Protein AF-A0A151TYY7-F1 (afdb_monomer)

Structure (mmCIF, N/CA/C/O backbone):
data_AF-A0A151TYY7-F1
#
_entry.id   AF-A0A151TYY7-F1
#
loop_
_atom_site.group_PDB
_atom_site.id
_atom_site.type_symbol
_atom_site.label_atom_id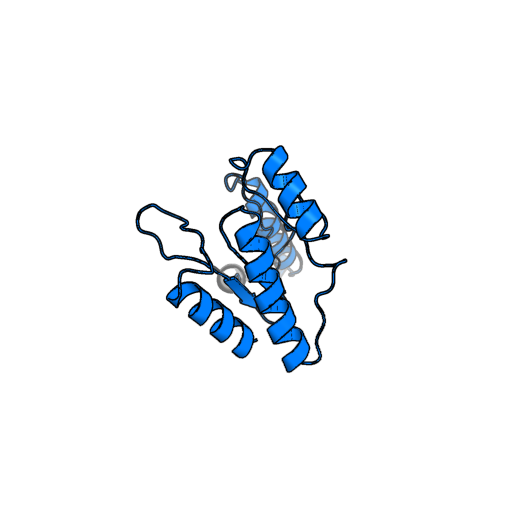
_atom_site.label_alt_id
_atom_site.label_comp_id
_atom_site.label_asym_id
_atom_site.label_entity_id
_atom_site.label_seq_id
_atom_site.pdbx_PDB_ins_code
_atom_site.Cartn_x
_atom_site.Cartn_y
_atom_site.Cartn_z
_atom_site.occupancy
_atom_site.B_iso_or_equiv
_atom_site.auth_seq_id
_atom_site.auth_comp_id
_atom_site.auth_asym_id
_atom_site.auth_atom_id
_atom_site.pdbx_PDB_model_num
ATOM 1 N N . MET A 1 1 ? -0.465 -14.306 3.053 1.00 79.00 1 MET A N 1
ATOM 2 C CA . MET A 1 1 ? 0.129 -12.968 3.254 1.00 79.00 1 MET A CA 1
ATOM 3 C C . MET A 1 1 ? 1.621 -13.038 3.539 1.00 79.00 1 MET A C 1
ATOM 5 O O . MET A 1 1 ? 2.362 -12.415 2.800 1.00 79.00 1 MET A O 1
ATOM 9 N N . GLU A 1 2 ? 2.096 -13.848 4.492 1.00 84.00 2 GLU A N 1
ATOM 10 C CA . GLU A 1 2 ? 3.543 -13.960 4.787 1.00 84.00 2 GLU A CA 1
ATOM 11 C C . GLU A 1 2 ? 4.411 -14.293 3.562 1.00 84.00 2 GLU A C 1
ATOM 13 O O . GLU A 1 2 ? 5.430 -13.648 3.339 1.00 84.00 2 GLU A O 1
ATOM 18 N N . ARG A 1 3 ? 3.965 -15.220 2.698 1.00 86.19 3 ARG A N 1
ATOM 19 C CA . ARG A 1 3 ? 4.644 -15.511 1.420 1.00 86.19 3 ARG A CA 1
ATOM 20 C C . ARG A 1 3 ? 4.791 -14.288 0.514 1.00 86.19 3 ARG A C 1
ATOM 22 O O . ARG A 1 3 ? 5.834 -14.126 -0.103 1.00 86.19 3 ARG A O 1
ATOM 29 N N . LEU A 1 4 ? 3.774 -13.428 0.444 1.00 87.94 4 LEU A N 1
ATOM 30 C CA . LEU A 1 4 ? 3.842 -12.200 -0.349 1.00 87.94 4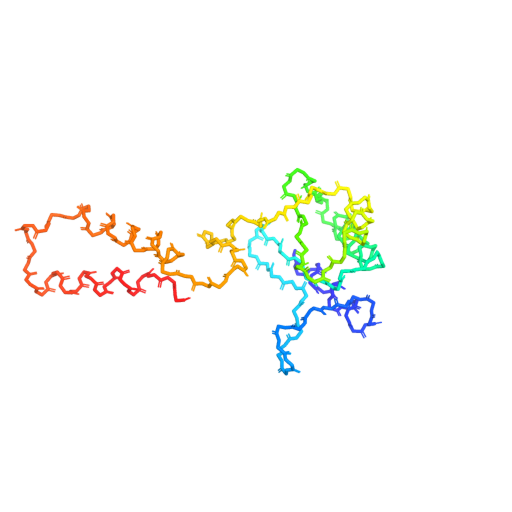 LEU A CA 1
ATOM 31 C C . LEU A 1 4 ? 4.887 -11.241 0.226 1.00 87.94 4 LEU A C 1
ATOM 33 O O . LEU A 1 4 ? 5.662 -10.667 -0.529 1.00 87.94 4 LEU A O 1
ATOM 37 N N . PHE A 1 5 ? 4.945 -11.096 1.552 1.00 90.38 5 PHE A N 1
ATOM 38 C CA . PHE A 1 5 ? 5.935 -10.228 2.198 1.00 90.38 5 PHE A CA 1
ATOM 39 C C . PHE A 1 5 ? 7.351 -10.754 1.994 1.00 90.38 5 PHE A C 1
ATOM 41 O O . PHE A 1 5 ? 8.259 -9.972 1.737 1.00 90.38 5 PHE A O 1
ATOM 48 N N . HIS A 1 6 ? 7.528 -12.075 2.033 1.00 90.31 6 HIS A N 1
ATOM 49 C CA . HIS A 1 6 ? 8.805 -12.697 1.714 1.00 90.31 6 HIS A CA 1
ATOM 50 C C . HIS A 1 6 ? 9.225 -12.427 0.263 1.00 90.31 6 HIS A C 1
ATOM 52 O O . HIS A 1 6 ? 10.345 -11.980 0.043 1.00 90.31 6 HIS A O 1
ATOM 58 N N . LEU A 1 7 ? 8.317 -12.593 -0.710 1.00 91.00 7 LEU A N 1
ATOM 59 C CA . LEU A 1 7 ? 8.584 -12.258 -2.116 1.00 91.00 7 LEU A CA 1
ATOM 60 C C . LEU A 1 7 ? 8.977 -10.785 -2.284 1.00 91.00 7 LEU A C 1
ATOM 62 O O . LEU A 1 7 ? 9.973 -10.487 -2.937 1.00 91.00 7 LEU A O 1
ATOM 66 N N . ILE A 1 8 ? 8.237 -9.867 -1.654 1.00 91.94 8 ILE A N 1
ATOM 67 C CA . ILE A 1 8 ? 8.549 -8.434 -1.692 1.00 91.94 8 ILE A CA 1
ATOM 68 C C . ILE A 1 8 ? 9.941 -8.181 -1.100 1.00 91.94 8 ILE A C 1
ATOM 70 O O . ILE A 1 8 ? 10.759 -7.529 -1.743 1.00 91.94 8 ILE A O 1
ATOM 74 N N . ASN A 1 9 ? 10.254 -8.736 0.072 1.00 91.00 9 ASN A N 1
ATOM 75 C CA . ASN A 1 9 ? 11.559 -8.551 0.707 1.00 91.00 9 ASN A CA 1
ATOM 76 C C . ASN A 1 9 ? 12.704 -9.095 -0.156 1.00 91.00 9 ASN A C 1
ATOM 78 O O . ASN A 1 9 ? 13.679 -8.379 -0.360 1.00 91.00 9 ASN A O 1
ATOM 82 N N . MET A 1 10 ? 12.552 -10.279 -0.758 1.00 91.50 10 MET A N 1
ATOM 83 C CA . MET A 1 10 ? 13.537 -10.810 -1.708 1.00 91.50 10 MET A CA 1
ATOM 84 C C . MET A 1 10 ? 13.742 -9.861 -2.895 1.00 91.50 10 MET A C 1
ATOM 86 O O . MET A 1 10 ? 14.871 -9.559 -3.271 1.00 91.50 10 MET A O 1
ATOM 90 N N . THR A 1 11 ? 12.663 -9.328 -3.481 1.00 91.19 11 THR A N 1
ATOM 91 C CA . THR A 1 11 ? 12.797 -8.373 -4.595 1.00 91.19 11 THR A CA 1
ATOM 92 C C . THR A 1 11 ? 13.453 -7.055 -4.187 1.00 91.19 11 THR A C 1
ATOM 94 O O . THR A 1 11 ? 14.109 -6.431 -5.020 1.00 91.19 11 THR A O 1
ATOM 97 N N . ILE A 1 12 ? 13.320 -6.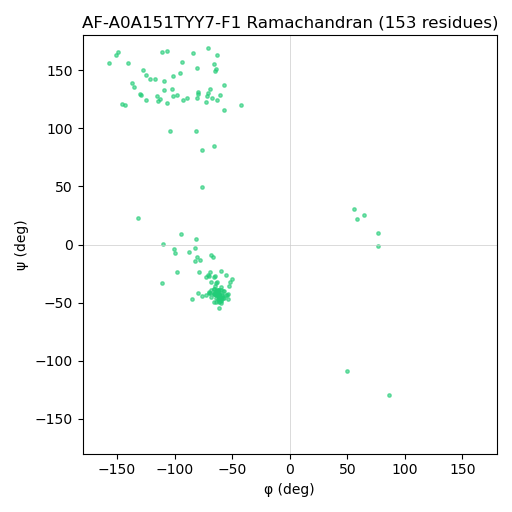634 -2.927 1.00 91.25 12 ILE A N 1
ATOM 98 C CA . ILE A 1 12 ? 14.008 -5.455 -2.385 1.00 91.25 12 ILE A CA 1
ATOM 99 C C . ILE A 1 12 ? 15.499 -5.749 -2.181 1.00 91.25 12 ILE A C 1
ATOM 101 O O . ILE A 1 12 ? 16.330 -4.927 -2.562 1.00 91.25 12 ILE A O 1
ATOM 105 N N . GLU A 1 13 ? 15.844 -6.918 -1.631 1.00 90.75 13 GLU A N 1
ATOM 106 C CA . GLU A 1 13 ? 17.233 -7.371 -1.453 1.00 90.75 13 GLU A CA 1
ATOM 107 C C . GLU A 1 13 ? 17.976 -7.471 -2.791 1.00 90.75 13 GLU A C 1
ATOM 109 O O . GLU A 1 13 ? 19.140 -7.093 -2.888 1.00 90.75 13 GLU A O 1
ATOM 114 N N . HIS A 1 14 ? 17.283 -7.895 -3.849 1.00 91.38 14 HIS A N 1
ATOM 115 C CA . HIS A 1 14 ? 17.818 -7.923 -5.211 1.00 91.38 14 HIS A CA 1
ATOM 116 C C . HIS A 1 14 ? 17.769 -6.566 -5.938 1.00 91.38 14 HIS A C 1
ATOM 118 O O . HIS A 1 14 ? 18.101 -6.500 -7.120 1.00 91.38 14 HIS A O 1
ATOM 124 N N . HIS A 1 15 ? 17.354 -5.485 -5.267 1.00 88.06 15 HIS A N 1
ATOM 125 C CA . HIS A 1 15 ? 17.202 -4.136 -5.835 1.00 88.06 15 HIS A CA 1
ATOM 126 C C . HIS A 1 15 ? 16.239 -4.035 -7.032 1.00 88.06 15 HIS A C 1
ATOM 128 O O . HIS A 1 15 ? 16.299 -3.085 -7.814 1.00 88.06 15 HIS A O 1
ATOM 134 N N . ILE A 1 16 ? 15.322 -4.994 -7.158 1.00 92.19 16 ILE A N 1
ATOM 135 C CA . ILE A 1 16 ? 14.303 -5.044 -8.211 1.00 92.19 16 ILE A CA 1
ATOM 136 C C . ILE A 1 16 ? 13.097 -4.195 -7.799 1.00 92.19 16 ILE A C 1
ATOM 138 O O . ILE A 1 16 ? 12.611 -3.376 -8.578 1.00 92.19 16 ILE A O 1
ATOM 142 N N . TRP A 1 17 ? 12.631 -4.353 -6.557 1.00 93.75 17 TRP A N 1
ATOM 143 C CA . TRP A 1 17 ? 11.587 -3.509 -5.979 1.00 93.75 17 TRP A CA 1
ATOM 144 C C . TRP A 1 17 ? 12.216 -2.303 -5.290 1.00 93.75 17 TRP A C 1
ATOM 146 O O . TRP A 1 17 ? 13.049 -2.447 -4.395 1.00 93.75 17 TRP A O 1
ATOM 156 N N . LYS A 1 18 ? 11.770 -1.106 -5.661 1.00 92.88 18 LYS A N 1
ATOM 157 C CA . LYS A 1 18 ? 12.242 0.169 -5.124 1.00 92.88 18 LYS A CA 1
ATOM 158 C C . LYS A 1 18 ? 11.211 0.751 -4.151 1.00 92.88 18 LYS A C 1
ATOM 160 O O . LYS A 1 18 ? 10.228 1.347 -4.598 1.00 92.88 18 LYS A O 1
ATOM 165 N N . PRO A 1 19 ? 11.393 0.563 -2.831 1.00 91.12 19 PRO A N 1
ATOM 166 C CA . PRO A 1 19 ? 10.483 1.094 -1.819 1.00 91.12 19 PRO A CA 1
ATOM 167 C C . PRO A 1 19 ? 10.593 2.620 -1.694 1.00 91.12 19 PRO A C 1
ATOM 169 O O . PRO A 1 19 ? 11.520 3.240 -2.215 1.00 91.12 19 PRO A O 1
ATOM 172 N N . ILE A 1 20 ? 9.655 3.233 -0.969 1.00 89.38 20 ILE A N 1
ATOM 173 C CA . ILE A 1 20 ? 9.662 4.682 -0.728 1.00 89.38 20 ILE A CA 1
ATOM 174 C C . ILE A 1 20 ? 10.337 5.024 0.605 1.00 89.38 20 ILE A C 1
ATOM 176 O O . ILE A 1 20 ? 10.198 4.295 1.586 1.00 89.38 20 ILE A O 1
ATOM 180 N N . CYS A 1 21 ? 11.002 6.179 0.669 1.00 84.06 21 CYS A N 1
ATOM 181 C CA . CYS A 1 21 ? 11.460 6.786 1.923 1.00 84.06 21 CYS A CA 1
ATOM 182 C C . CYS A 1 21 ? 10.513 7.911 2.340 1.00 84.06 21 CYS A C 1
ATOM 184 O O . CYS A 1 21 ? 10.280 8.841 1.567 1.00 84.06 21 CYS A O 1
ATOM 186 N N . LEU A 1 22 ? 10.020 7.880 3.580 1.00 78.00 22 LEU A N 1
ATOM 187 C CA . LEU A 1 22 ? 9.190 8.970 4.114 1.00 78.00 22 LEU A CA 1
ATOM 188 C C . LEU A 1 22 ? 10.004 10.195 4.561 1.00 78.00 22 LEU A C 1
ATOM 190 O O . LEU A 1 22 ? 9.473 11.301 4.630 1.00 78.00 22 LEU A O 1
ATOM 194 N N . SER A 1 23 ? 11.287 10.019 4.879 1.00 79.50 23 SER A N 1
ATOM 195 C CA . SER A 1 23 ? 12.193 11.103 5.272 1.00 79.50 23 SER A CA 1
ATOM 196 C C . SER A 1 23 ? 13.631 10.789 4.849 1.00 79.50 23 SER A C 1
ATOM 198 O O . SER A 1 23 ? 13.943 9.650 4.503 1.00 79.50 23 SER A O 1
ATOM 200 N N . ARG A 1 24 ? 14.519 11.797 4.862 1.00 77.50 24 ARG A N 1
ATOM 201 C CA . ARG A 1 24 ? 15.920 11.675 4.390 1.00 77.50 24 ARG A CA 1
ATOM 202 C C . ARG A 1 24 ? 16.718 10.560 5.079 1.00 77.50 24 ARG A C 1
ATOM 204 O O . ARG A 1 24 ? 17.664 10.051 4.496 1.00 77.50 24 ARG A O 1
ATOM 211 N N . SER A 1 25 ? 16.337 10.206 6.298 1.00 82.69 25 SER A N 1
ATOM 212 C CA . SER A 1 25 ? 16.946 9.159 7.125 1.00 82.69 25 SER A CA 1
ATOM 213 C C . SER A 1 25 ? 15.884 8.219 7.712 1.00 82.69 25 SER A C 1
ATOM 215 O O . SER A 1 25 ? 16.088 7.598 8.752 1.00 82.69 25 SER A O 1
ATOM 217 N N . GLY A 1 26 ? 14.716 8.157 7.068 1.00 78.69 26 GLY A N 1
ATOM 218 C CA . GLY A 1 26 ? 13.602 7.313 7.481 1.00 78.69 26 GLY A CA 1
ATOM 219 C C . GLY A 1 26 ? 13.729 5.883 6.959 1.00 78.69 26 GLY A C 1
ATOM 220 O O . GLY A 1 26 ? 14.507 5.627 6.038 1.00 78.69 26 GLY A O 1
ATOM 221 N N . PRO A 1 27 ? 12.947 4.948 7.518 1.00 85.44 27 PRO A N 1
ATOM 222 C CA . PRO A 1 27 ? 12.911 3.583 7.021 1.00 85.44 27 PRO A CA 1
ATOM 223 C C . PRO A 1 27 ? 12.341 3.531 5.599 1.00 85.44 27 PRO A C 1
ATOM 225 O O . PRO A 1 27 ? 11.468 4.323 5.226 1.00 85.44 27 PRO A O 1
ATOM 228 N N . LEU A 1 28 ? 12.820 2.555 4.831 1.00 86.12 28 LEU A N 1
ATOM 229 C CA . LEU A 1 28 ? 12.241 2.181 3.547 1.00 86.12 28 LEU A CA 1
ATOM 230 C C . LEU A 1 28 ? 10.910 1.470 3.799 1.00 86.12 28 LEU A C 1
ATOM 232 O O . LEU A 1 28 ? 10.848 0.510 4.565 1.00 86.12 28 LEU A O 1
ATOM 236 N N . ILE A 1 29 ? 9.851 1.931 3.143 1.00 89.50 29 ILE A N 1
ATOM 237 C CA . ILE A 1 29 ? 8.516 1.348 3.255 1.00 89.50 29 ILE A CA 1
ATOM 238 C C . ILE A 1 29 ? 8.126 0.760 1.905 1.00 89.50 29 ILE A C 1
ATOM 240 O O . ILE A 1 29 ? 8.113 1.458 0.891 1.00 89.50 29 ILE A O 1
ATOM 244 N N . SER A 1 30 ? 7.796 -0.530 1.904 1.00 90.38 30 SER A N 1
ATOM 245 C CA . SER A 1 30 ? 7.349 -1.266 0.717 1.00 90.38 30 SER A CA 1
ATOM 246 C C . SER A 1 30 ? 5.884 -1.674 0.783 1.00 90.38 30 SER A C 1
ATOM 248 O O . SER A 1 30 ? 5.213 -1.719 -0.244 1.00 90.38 30 SER A O 1
ATOM 250 N N . HIS A 1 31 ? 5.360 -1.965 1.973 1.00 90.06 31 HIS A N 1
ATOM 251 C CA . HIS A 1 31 ? 3.973 -2.377 2.140 1.00 90.06 31 HIS A CA 1
ATOM 252 C C . HIS A 1 31 ? 3.454 -2.119 3.557 1.00 90.06 31 HIS A C 1
ATOM 254 O O . HIS A 1 31 ? 4.214 -2.055 4.520 1.00 90.06 31 HIS A O 1
ATOM 260 N N . LEU A 1 32 ? 2.134 -2.000 3.667 1.00 88.00 32 LEU A N 1
ATOM 261 C CA . LEU A 1 32 ? 1.370 -2.020 4.907 1.00 88.00 32 LEU A CA 1
ATOM 262 C C . LEU A 1 32 ? 0.235 -3.021 4.719 1.00 88.00 32 LEU A C 1
ATOM 264 O O . LEU A 1 32 ? -0.489 -2.949 3.729 1.00 88.00 32 LEU A O 1
ATOM 268 N N . ALA A 1 33 ? 0.078 -3.950 5.652 1.00 85.81 33 ALA A N 1
ATOM 269 C CA . ALA A 1 33 ? -0.942 -4.981 5.552 1.00 85.81 33 ALA A CA 1
ATOM 270 C C . ALA A 1 33 ? -1.668 -5.155 6.879 1.00 85.81 33 ALA A C 1
ATOM 272 O O . ALA A 1 33 ? -1.040 -5.219 7.936 1.00 85.81 33 ALA A O 1
ATOM 273 N N . PHE A 1 34 ? -2.989 -5.257 6.816 1.00 80.19 34 PHE A N 1
ATOM 274 C CA . PHE A 1 34 ? -3.819 -5.574 7.964 1.00 80.19 34 PHE A CA 1
ATOM 275 C C . PHE A 1 34 ? -5.015 -6.411 7.524 1.00 80.19 34 PHE A C 1
ATOM 277 O O . PHE A 1 34 ? -5.828 -5.974 6.711 1.00 80.19 34 PHE A O 1
ATOM 284 N N . ALA A 1 35 ? -5.135 -7.615 8.087 1.00 79.44 35 ALA A N 1
ATOM 285 C CA . ALA A 1 35 ? -6.133 -8.601 7.684 1.00 79.44 35 ALA A CA 1
ATOM 286 C C . ALA A 1 35 ? -6.147 -8.807 6.153 1.00 79.44 35 ALA A C 1
ATOM 288 O O . ALA A 1 35 ? -5.203 -9.376 5.605 1.00 79.44 35 ALA A O 1
ATOM 289 N N . ASN A 1 36 ? -7.199 -8.332 5.482 1.00 73.75 36 ASN A N 1
ATOM 290 C CA . ASN A 1 36 ? -7.402 -8.474 4.040 1.00 73.75 36 ASN A CA 1
ATOM 291 C C . ASN A 1 36 ? -7.031 -7.215 3.241 1.00 73.75 36 ASN A C 1
ATOM 293 O O . ASN A 1 36 ? -7.093 -7.245 2.013 1.00 73.75 36 ASN A O 1
ATOM 297 N N . ASP A 1 37 ? -6.658 -6.127 3.915 1.00 80.81 37 ASP A N 1
ATOM 298 C CA . ASP A 1 37 ? -6.302 -4.871 3.270 1.00 80.81 37 ASP A CA 1
ATOM 299 C C . ASP A 1 37 ? -4.778 -4.770 3.141 1.00 80.81 37 ASP A C 1
ATOM 301 O O . ASP A 1 37 ? -4.031 -4.955 4.106 1.00 80.81 37 ASP A O 1
ATOM 305 N N . LEU A 1 38 ? -4.318 -4.478 1.925 1.00 86.19 38 LEU A N 1
ATOM 306 C CA . LEU A 1 38 ? -2.909 -4.342 1.576 1.00 86.19 38 LEU A CA 1
ATOM 307 C C . LEU A 1 38 ? -2.696 -3.020 0.843 1.00 86.19 38 LEU A C 1
ATOM 309 O O . LEU A 1 38 ? -3.360 -2.735 -0.153 1.00 86.19 38 LEU A O 1
ATOM 313 N N . VAL A 1 39 ? -1.724 -2.247 1.310 1.00 88.56 39 VAL A N 1
ATOM 314 C CA . VAL A 1 39 ? -1.218 -1.050 0.643 1.00 88.56 39 VAL A CA 1
ATOM 315 C C . VAL A 1 39 ? 0.226 -1.314 0.253 1.00 88.56 39 VAL A C 1
ATOM 317 O O . VAL A 1 39 ? 1.033 -1.720 1.085 1.00 88.56 39 VAL A O 1
ATOM 320 N N . LEU A 1 40 ? 0.545 -1.096 -1.018 1.00 90.75 40 LEU A N 1
ATOM 321 C CA . LEU A 1 40 ? 1.883 -1.280 -1.571 1.00 90.75 40 LEU A CA 1
ATOM 322 C C . LEU A 1 40 ? 2.489 0.080 -1.900 1.00 90.75 40 LEU A C 1
ATOM 324 O O . LEU A 1 40 ? 1.805 0.968 -2.410 1.00 90.75 40 LEU A O 1
ATOM 328 N N . PHE A 1 41 ? 3.778 0.220 -1.623 1.00 91.25 41 PHE A N 1
ATOM 329 C CA . PHE A 1 41 ? 4.550 1.429 -1.844 1.00 91.25 41 PHE A CA 1
ATOM 330 C C . PHE A 1 41 ? 5.763 1.115 -2.720 1.00 91.25 41 PHE A C 1
ATOM 332 O O . PHE A 1 41 ? 6.584 0.253 -2.396 1.00 91.25 41 PHE A O 1
ATOM 339 N N . ALA A 1 42 ? 5.878 1.838 -3.828 1.00 92.12 42 ALA A N 1
ATOM 340 C CA . ALA A 1 42 ? 7.004 1.738 -4.741 1.00 92.12 42 ALA A CA 1
ATOM 341 C C . ALA A 1 42 ? 7.244 3.073 -5.453 1.00 92.12 42 ALA A C 1
ATOM 343 O O . ALA A 1 42 ? 6.369 3.946 -5.480 1.00 92.12 42 ALA A O 1
ATOM 344 N N . GLU A 1 43 ? 8.426 3.223 -6.045 1.00 90.75 43 GLU A N 1
ATOM 345 C CA . GLU A 1 43 ? 8.724 4.322 -6.962 1.00 90.75 43 GLU A CA 1
ATOM 346 C C . GLU A 1 43 ? 7.735 4.339 -8.143 1.00 90.75 43 GLU A C 1
ATOM 348 O O . GLU A 1 43 ? 7.409 3.304 -8.726 1.00 90.75 43 GLU A O 1
ATOM 353 N N . ALA A 1 44 ? 7.266 5.531 -8.523 1.00 89.25 44 ALA A N 1
ATOM 354 C CA . ALA A 1 44 ? 6.337 5.706 -9.635 1.00 89.25 44 ALA A CA 1
ATOM 355 C C . ALA A 1 44 ? 7.056 5.573 -10.989 1.00 89.25 44 ALA A C 1
ATOM 357 O O . ALA A 1 44 ? 7.384 6.571 -11.626 1.00 89.25 44 ALA A O 1
ATOM 358 N N . SER A 1 45 ? 7.269 4.334 -11.426 1.00 89.25 45 SER A N 1
ATOM 359 C CA . SER A 1 45 ? 7.822 3.988 -12.741 1.00 89.25 45 SER A CA 1
ATOM 360 C C . SER A 1 45 ? 7.110 2.770 -13.326 1.00 89.25 45 SER A C 1
ATOM 362 O O . SER A 1 45 ? 6.545 1.965 -12.585 1.00 89.25 45 SER A O 1
ATOM 364 N N . THR A 1 46 ? 7.138 2.632 -14.650 1.00 87.62 46 THR A N 1
ATOM 365 C CA . THR A 1 46 ? 6.568 1.484 -15.372 1.00 87.62 46 THR A CA 1
ATOM 366 C C . THR A 1 46 ? 7.235 0.169 -14.980 1.00 87.62 46 THR A C 1
ATOM 368 O O . THR A 1 46 ? 6.536 -0.812 -14.758 1.00 87.62 46 THR A O 1
ATOM 371 N N . ASP A 1 47 ? 8.552 0.165 -14.775 1.00 90.69 47 ASP A N 1
ATOM 372 C CA . ASP A 1 47 ? 9.291 -1.037 -14.372 1.00 90.69 47 ASP A CA 1
ATOM 373 C C . ASP A 1 47 ? 8.792 -1.558 -13.022 1.00 90.69 47 ASP A C 1
ATOM 375 O O . ASP A 1 47 ? 8.548 -2.750 -12.845 1.00 90.69 47 ASP A O 1
ATOM 379 N N . GLN A 1 48 ? 8.558 -0.651 -12.064 1.00 92.56 48 GLN A N 1
ATOM 380 C CA . GLN A 1 48 ? 8.012 -1.042 -10.768 1.00 92.56 48 GLN A CA 1
ATOM 381 C C . GLN A 1 48 ? 6.618 -1.651 -10.912 1.00 92.56 48 GLN A C 1
ATOM 383 O O . GLN A 1 48 ? 6.345 -2.649 -10.260 1.00 92.56 48 GLN A O 1
ATOM 388 N N . VAL A 1 49 ? 5.755 -1.138 -11.797 1.00 90.38 49 VAL A N 1
ATOM 389 C CA . VAL A 1 49 ? 4.429 -1.737 -12.057 1.00 90.38 49 VAL A CA 1
ATOM 390 C C . VAL A 1 49 ? 4.538 -3.215 -12.410 1.00 90.38 49 VAL A C 1
ATOM 392 O O . VAL A 1 49 ? 3.790 -4.035 -11.873 1.00 90.38 49 VAL A O 1
ATOM 395 N N . GLU A 1 50 ? 5.459 -3.554 -13.307 1.00 90.50 50 GLU A N 1
ATOM 396 C CA . GLU A 1 50 ? 5.667 -4.928 -13.758 1.00 90.50 50 GLU A CA 1
ATOM 397 C C . GLU A 1 50 ? 6.155 -5.821 -12.620 1.00 90.50 50 GLU A C 1
ATOM 399 O O . GLU A 1 50 ? 5.617 -6.912 -12.425 1.00 90.50 50 GLU A O 1
ATOM 404 N N . VAL A 1 51 ? 7.084 -5.323 -11.802 1.00 92.44 51 VAL A N 1
ATOM 405 C CA . VAL A 1 51 ? 7.570 -6.020 -10.604 1.00 92.44 51 VAL A CA 1
ATOM 406 C C . VAL A 1 51 ? 6.427 -6.282 -9.621 1.00 92.44 51 VAL A C 1
ATOM 408 O O . VAL A 1 51 ? 6.250 -7.414 -9.166 1.00 92.44 51 VAL A O 1
ATOM 411 N N . ILE A 1 52 ? 5.596 -5.272 -9.330 1.00 92.19 52 ILE A N 1
ATOM 412 C CA . ILE A 1 52 ? 4.440 -5.433 -8.438 1.00 92.19 52 ILE A CA 1
ATOM 413 C C . ILE A 1 52 ? 3.486 -6.497 -8.986 1.00 92.19 52 ILE A C 1
ATOM 415 O O . ILE A 1 52 ? 3.041 -7.373 -8.241 1.00 92.19 52 ILE A O 1
ATOM 419 N N . LYS A 1 53 ? 3.171 -6.443 -10.284 1.00 90.19 53 LYS A N 1
ATOM 420 C CA . LYS A 1 53 ? 2.303 -7.433 -10.928 1.00 90.19 53 LYS A CA 1
ATOM 421 C C . LYS A 1 53 ? 2.880 -8.836 -10.857 1.00 90.19 53 LYS A C 1
ATOM 423 O O . LYS A 1 53 ? 2.142 -9.757 -10.527 1.00 90.19 53 LYS A O 1
ATOM 428 N N . ALA A 1 54 ? 4.168 -9.004 -11.141 1.00 91.38 54 ALA A N 1
ATOM 429 C CA . ALA A 1 54 ? 4.832 -10.299 -11.084 1.00 91.38 54 ALA A CA 1
ATOM 430 C C . ALA A 1 54 ? 4.767 -10.893 -9.668 1.00 91.38 54 ALA A C 1
ATOM 432 O O . ALA A 1 54 ? 4.371 -12.050 -9.506 1.00 91.38 54 ALA A O 1
ATOM 433 N N . CYS A 1 55 ? 5.053 -10.092 -8.637 1.00 91.19 55 CYS A N 1
ATOM 434 C CA . CYS A 1 55 ? 4.939 -10.509 -7.237 1.00 91.19 55 CYS A CA 1
ATOM 435 C C . CYS A 1 55 ? 3.504 -10.897 -6.858 1.00 91.19 55 CYS A C 1
ATOM 437 O O . CYS A 1 55 ? 3.285 -11.946 -6.248 1.00 91.19 55 CYS A O 1
ATOM 439 N N . LEU A 1 56 ? 2.519 -10.073 -7.231 1.00 89.81 56 LEU A N 1
ATOM 440 C CA . LEU A 1 56 ? 1.112 -10.342 -6.939 1.00 89.81 56 LEU A CA 1
ATOM 441 C C . LEU A 1 56 ? 0.600 -11.582 -7.668 1.00 89.81 56 LEU A C 1
ATOM 443 O O . LEU A 1 56 ? -0.090 -12.380 -7.042 1.00 89.81 56 LEU A O 1
ATOM 447 N N . ASN A 1 57 ? 0.949 -11.766 -8.942 1.00 90.06 57 ASN A N 1
ATOM 448 C CA . ASN A 1 57 ? 0.555 -12.937 -9.725 1.00 90.06 57 ASN A CA 1
ATOM 449 C C . ASN A 1 57 ? 1.170 -14.210 -9.143 1.00 90.06 57 ASN A C 1
ATOM 451 O O . ASN A 1 57 ? 0.435 -15.132 -8.819 1.00 90.06 57 ASN A O 1
ATOM 455 N N . THR A 1 58 ? 2.479 -14.212 -8.871 1.00 90.12 58 THR A N 1
ATOM 456 C CA . THR A 1 58 ? 3.173 -15.354 -8.247 1.00 90.12 58 THR A CA 1
ATOM 457 C C . THR A 1 58 ? 2.518 -15.746 -6.922 1.00 90.12 58 THR A C 1
ATOM 459 O O . THR A 1 58 ? 2.282 -16.923 -6.644 1.00 90.12 58 THR A O 1
ATOM 462 N N . PHE A 1 59 ? 2.172 -14.754 -6.096 1.00 89.38 59 PHE A N 1
ATOM 463 C CA . PHE A 1 59 ? 1.456 -15.004 -4.853 1.00 89.38 59 PHE A CA 1
ATOM 464 C C . PHE A 1 59 ? 0.043 -15.548 -5.100 1.00 89.38 59 PHE A C 1
ATOM 466 O O . PHE A 1 59 ? -0.319 -16.559 -4.501 1.00 89.38 59 PHE A O 1
ATOM 473 N N . CYS A 1 60 ? -0.734 -14.909 -5.976 1.00 88.69 60 CYS A N 1
ATOM 474 C CA . CYS A 1 60 ? -2.104 -15.293 -6.321 1.00 88.69 60 CYS A CA 1
ATOM 475 C C . CYS A 1 60 ? -2.181 -16.727 -6.850 1.00 88.69 60 CYS A C 1
ATOM 477 O O . CYS A 1 60 ? -2.995 -17.505 -6.354 1.00 88.69 60 CYS A O 1
ATOM 479 N N . ASP A 1 61 ? -1.280 -17.093 -7.760 1.00 88.88 61 ASP A N 1
ATOM 480 C CA . ASP A 1 61 ? -1.184 -18.430 -8.344 1.00 88.88 61 ASP A CA 1
ATOM 481 C C . ASP A 1 61 ? -0.856 -19.476 -7.271 1.00 88.88 61 ASP A C 1
ATOM 483 O O . ASP A 1 61 ? -1.468 -20.542 -7.222 1.00 88.88 61 ASP A O 1
ATOM 487 N N . SER A 1 62 ? 0.049 -19.149 -6.341 1.00 87.62 62 SER A N 1
ATOM 488 C CA . SER A 1 62 ? 0.407 -20.044 -5.231 1.00 87.62 62 SER A CA 1
ATOM 489 C C . SER A 1 62 ? -0.674 -20.162 -4.147 1.00 87.62 62 SER A C 1
ATOM 491 O O . SER A 1 62 ? 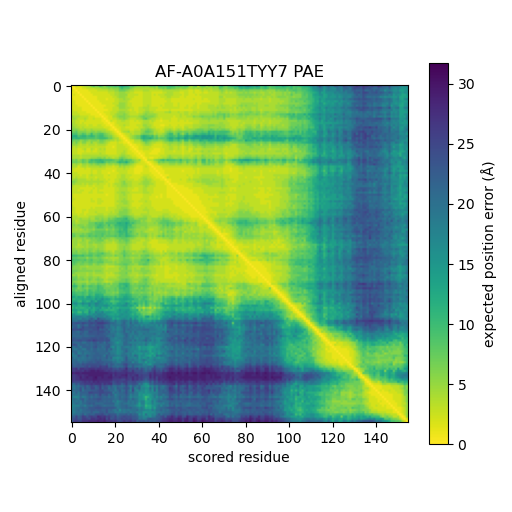-0.739 -21.172 -3.446 1.00 87.62 62 SER A O 1
ATOM 493 N N . ALA A 1 63 ? -1.496 -19.123 -3.967 1.00 84.81 63 ALA A N 1
ATOM 494 C CA . ALA A 1 63 ? -2.505 -19.034 -2.913 1.00 84.81 63 ALA A CA 1
ATOM 495 C C . ALA A 1 63 ? -3.924 -19.370 -3.402 1.00 84.81 63 ALA A C 1
ATOM 497 O O . ALA A 1 63 ? -4.841 -19.431 -2.582 1.00 84.81 63 ALA A O 1
ATOM 498 N N . GLY A 1 64 ? -4.123 -19.547 -4.713 1.00 84.06 64 GLY A N 1
ATOM 499 C CA . GLY A 1 64 ? -5.447 -19.697 -5.325 1.00 84.06 64 GLY A CA 1
ATOM 500 C C . GLY A 1 64 ? -6.327 -18.449 -5.183 1.00 84.06 64 GLY A C 1
ATOM 501 O O . GLY A 1 64 ? -7.552 -18.553 -5.153 1.00 84.06 64 GLY A O 1
ATOM 502 N N . GLN A 1 65 ? -5.717 -17.272 -5.031 1.00 82.38 65 GLN A N 1
ATOM 503 C CA . GLN A 1 65 ? -6.411 -15.993 -4.848 1.00 82.38 65 GLN A CA 1
ATOM 504 C C . GLN A 1 65 ? -6.319 -15.138 -6.112 1.00 82.38 65 GLN A C 1
ATOM 506 O O . GLN A 1 65 ? -5.529 -15.418 -7.005 1.00 82.38 65 GLN A O 1
ATOM 511 N N . LYS A 1 66 ? -7.126 -14.076 -6.202 1.00 83.94 66 LYS A N 1
ATOM 512 C CA . LYS A 1 66 ? -7.063 -13.117 -7.311 1.00 83.94 66 LYS A CA 1
ATOM 513 C C . LYS A 1 66 ? -7.177 -11.690 -6.797 1.00 83.94 66 LYS A C 1
ATOM 515 O O . LYS A 1 66 ? -8.002 -11.396 -5.932 1.00 83.94 66 LYS A O 1
ATOM 520 N N . VAL A 1 67 ? -6.378 -10.794 -7.369 1.00 83.69 67 VAL A N 1
ATOM 521 C CA . VAL A 1 67 ? -6.481 -9.358 -7.095 1.00 83.69 67 VAL A CA 1
ATOM 522 C C . VAL A 1 67 ? -7.799 -8.823 -7.658 1.00 83.69 67 VAL A C 1
ATOM 524 O O . VAL A 1 67 ? -8.110 -8.991 -8.839 1.00 83.69 67 VAL A O 1
ATOM 527 N N . SER A 1 68 ? -8.579 -8.160 -6.808 1.00 82.88 68 SER A N 1
ATOM 528 C CA . SER A 1 68 ? -9.861 -7.562 -7.178 1.00 82.88 68 SER A CA 1
ATOM 529 C C . SER A 1 68 ? -9.653 -6.206 -7.851 1.00 82.88 68 SER A C 1
ATOM 531 O O . SER A 1 68 ? -9.568 -5.190 -7.165 1.00 82.88 68 SER A O 1
ATOM 533 N N . GLN A 1 69 ? -9.661 -6.170 -9.185 1.00 79.69 69 GLN A N 1
ATOM 534 C CA . GLN A 1 69 ? -9.484 -4.938 -9.974 1.00 79.69 69 GLN A CA 1
ATOM 535 C C . GLN A 1 69 ? -10.441 -3.804 -9.571 1.00 79.69 69 GLN A C 1
ATOM 537 O O . GLN A 1 69 ? -10.037 -2.648 -9.546 1.00 79.69 69 GLN A O 1
ATOM 542 N N . GLU A 1 70 ? -11.682 -4.129 -9.198 1.00 77.12 70 GLU A N 1
ATOM 543 C CA . GLU A 1 70 ? -12.692 -3.142 -8.782 1.00 77.12 70 GLU A CA 1
ATOM 544 C C . GLU A 1 70 ? -12.390 -2.485 -7.425 1.00 77.12 70 GLU A C 1
ATOM 546 O O . GLU A 1 70 ? -12.814 -1.362 -7.156 1.00 77.12 70 GLU A O 1
ATOM 551 N N . LYS A 1 71 ? -11.670 -3.193 -6.548 1.00 79.31 71 LYS A N 1
ATOM 552 C CA . LYS A 1 71 ? -11.344 -2.726 -5.191 1.00 79.31 71 LYS A CA 1
ATOM 553 C C . LYS A 1 71 ? -9.951 -2.114 -5.124 1.00 79.31 71 LYS A C 1
ATOM 555 O O . LYS A 1 71 ? -9.685 -1.298 -4.245 1.00 79.31 71 LYS A O 1
ATOM 560 N N . THR A 1 72 ? -9.070 -2.494 -6.043 1.00 84.19 72 THR A N 1
ATOM 561 C CA . THR A 1 72 ? -7.712 -1.971 -6.117 1.00 84.19 72 THR A CA 1
ATOM 562 C C . THR A 1 72 ? -7.705 -0.603 -6.785 1.00 84.19 72 THR A C 1
ATOM 564 O O . THR A 1 72 ? -8.246 -0.405 -7.870 1.00 84.19 72 THR A O 1
ATOM 567 N N . ARG A 1 73 ? -7.055 0.358 -6.131 1.00 86.19 73 ARG A N 1
ATOM 568 C CA . ARG A 1 73 ? -6.896 1.723 -6.633 1.00 86.19 73 ARG A CA 1
ATOM 569 C C . ARG A 1 73 ? -5.429 2.112 -6.613 1.00 86.19 73 ARG A C 1
ATOM 571 O O . ARG A 1 73 ? -4.687 1.662 -5.744 1.00 86.19 73 ARG A O 1
ATOM 578 N N . ILE A 1 74 ? -5.036 2.979 -7.541 1.00 87.62 74 ILE A N 1
ATOM 579 C CA . ILE A 1 74 ? -3.682 3.539 -7.596 1.00 87.62 74 ILE A CA 1
ATOM 580 C C . ILE A 1 74 ? -3.733 5.005 -7.212 1.00 87.62 74 ILE A C 1
ATOM 582 O O . ILE A 1 74 ? -4.542 5.772 -7.737 1.00 87.62 74 ILE A O 1
ATOM 586 N N . PHE A 1 75 ? -2.821 5.392 -6.332 1.00 86.38 75 PHE A N 1
ATOM 587 C CA . PHE A 1 75 ? -2.597 6.772 -5.946 1.00 86.38 75 PHE A CA 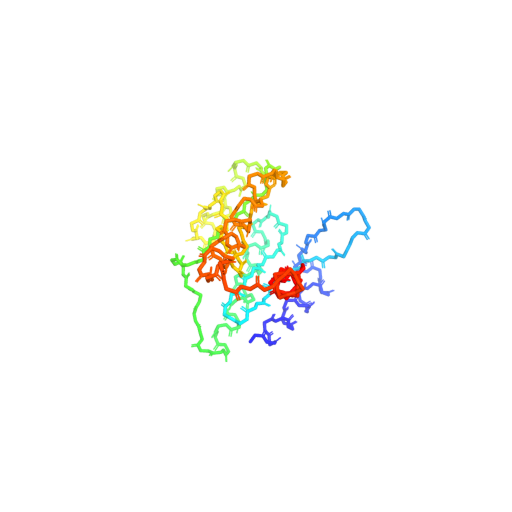1
ATOM 588 C C . PHE A 1 75 ? -1.183 7.194 -6.336 1.00 86.38 75 PHE A C 1
ATOM 590 O O . PHE A 1 75 ? -0.236 6.421 -6.211 1.00 86.38 75 PHE A O 1
ATOM 597 N N . PHE A 1 76 ? -1.045 8.438 -6.788 1.00 85.81 76 PHE A N 1
ATOM 598 C CA . PHE A 1 76 ? 0.232 9.016 -7.190 1.00 85.81 76 PHE A CA 1
ATOM 599 C C . PHE A 1 76 ? 0.524 10.260 -6.365 1.00 85.81 76 PHE A C 1
ATOM 601 O O . PHE A 1 76 ? -0.376 11.062 -6.112 1.00 85.81 76 PHE A O 1
ATOM 608 N N . SER A 1 77 ? 1.791 10.465 -6.004 1.00 82.75 77 SER A N 1
ATOM 609 C CA . SER A 1 77 ? 2.203 11.712 -5.362 1.00 82.75 77 SER A CA 1
ATOM 610 C C . SER A 1 77 ? 2.058 12.895 -6.326 1.00 82.75 77 SER A C 1
ATOM 612 O O . SER A 1 77 ? 2.133 12.744 -7.550 1.00 82.75 77 SER A O 1
ATOM 614 N N . ASN A 1 78 ? 1.894 14.099 -5.773 1.00 79.25 78 ASN A N 1
ATOM 615 C CA . ASN A 1 78 ? 1.761 15.322 -6.571 1.00 79.25 78 ASN A CA 1
ATOM 616 C C . ASN A 1 78 ? 2.980 15.597 -7.464 1.00 79.25 78 ASN A C 1
ATOM 618 O O . ASN A 1 78 ? 2.833 16.258 -8.487 1.00 79.25 78 ASN A O 1
ATOM 622 N N . ASN A 1 79 ? 4.142 15.038 -7.118 1.00 82.38 79 ASN A N 1
ATOM 623 C CA . ASN A 1 79 ? 5.393 15.229 -7.846 1.00 82.38 79 ASN A CA 1
ATOM 624 C C . ASN A 1 79 ? 5.505 14.347 -9.101 1.00 82.38 79 ASN A C 1
ATOM 626 O O . ASN A 1 79 ? 6.408 14.554 -9.905 1.00 82.38 79 ASN A O 1
ATOM 630 N N . VAL A 1 80 ? 4.611 13.370 -9.294 1.00 84.50 80 VAL A N 1
ATOM 631 C CA . VAL A 1 80 ? 4.622 12.516 -10.493 1.00 84.50 80 VAL A CA 1
ATOM 632 C C . VAL A 1 80 ? 3.963 13.258 -11.656 1.00 84.50 80 VAL A C 1
ATOM 634 O O . VAL A 1 80 ? 2.816 13.696 -11.530 1.00 84.50 80 VAL A O 1
ATOM 637 N N . GLY A 1 81 ? 4.648 13.372 -12.795 1.00 86.38 81 GLY A N 1
ATOM 638 C CA . GLY A 1 81 ? 4.116 14.007 -14.006 1.00 86.38 81 GLY A CA 1
ATOM 639 C C . GLY A 1 81 ? 2.909 13.266 -14.598 1.00 86.38 81 GLY A C 1
ATOM 640 O O . GLY A 1 81 ? 2.779 12.051 -14.459 1.00 86.38 81 GLY A O 1
ATOM 641 N N . HIS A 1 82 ? 2.012 13.986 -15.278 1.00 86.12 82 HIS A N 1
ATOM 642 C CA . HIS A 1 82 ? 0.753 13.415 -15.780 1.00 86.12 82 HIS A CA 1
ATOM 643 C C . HIS A 1 82 ? 0.955 12.295 -16.818 1.00 86.12 82 HIS A C 1
ATOM 645 O O . HIS A 1 82 ? 0.165 11.354 -16.857 1.00 86.12 82 HIS A O 1
ATOM 651 N N . VAL A 1 83 ? 2.022 12.375 -17.621 1.00 87.81 83 VAL A N 1
ATOM 652 C CA . VAL A 1 83 ? 2.389 11.347 -18.611 1.00 87.81 83 VAL A CA 1
ATOM 653 C C . VAL A 1 83 ? 2.685 10.014 -17.920 1.00 87.81 83 VAL A C 1
ATOM 655 O O . VAL A 1 83 ? 1.982 9.037 -18.159 1.00 87.81 83 VAL A O 1
ATOM 658 N N . VAL A 1 84 ? 3.604 10.021 -16.950 1.00 86.50 84 VAL A N 1
ATOM 659 C CA . VAL A 1 84 ? 3.991 8.831 -16.172 1.00 86.50 84 VAL A CA 1
ATOM 660 C C . VAL A 1 84 ? 2.795 8.231 -15.425 1.00 86.50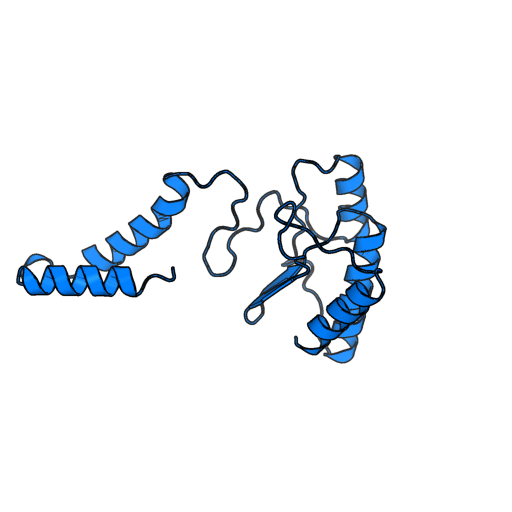 84 VAL A C 1
ATOM 662 O O . VAL A 1 84 ? 2.626 7.016 -15.381 1.00 86.50 84 VAL A O 1
ATOM 665 N N . ARG A 1 85 ? 1.898 9.065 -14.873 1.00 87.62 85 ARG A N 1
ATOM 666 C CA . ARG A 1 85 ? 0.666 8.567 -14.229 1.00 87.62 85 ARG A CA 1
ATOM 667 C C . ARG A 1 85 ? -0.230 7.808 -15.206 1.00 87.62 85 ARG A C 1
ATOM 669 O O . ARG A 1 85 ? -0.806 6.790 -14.827 1.00 87.62 85 ARG A O 1
ATOM 676 N N . ASN A 1 86 ? -0.380 8.313 -16.430 1.00 86.56 86 ASN A N 1
ATOM 677 C CA . ASN A 1 86 ? -1.208 7.681 -17.454 1.00 86.56 86 ASN A CA 1
ATOM 678 C C . ASN A 1 86 ? -0.584 6.370 -17.943 1.00 86.56 86 ASN A C 1
ATOM 680 O O . ASN A 1 86 ? -1.303 5.382 -18.083 1.00 86.56 86 ASN A O 1
ATOM 684 N N . GLU A 1 87 ? 0.734 6.340 -18.143 1.00 88.88 87 GLU A N 1
ATOM 685 C CA . GLU A 1 87 ? 1.479 5.129 -18.505 1.00 88.88 87 GLU A CA 1
ATOM 686 C C . GLU A 1 87 ? 1.329 4.053 -17.430 1.00 88.88 87 GLU A C 1
ATOM 688 O O . GLU A 1 87 ? 0.900 2.943 -17.729 1.00 88.88 87 GLU A O 1
ATOM 693 N N . ILE A 1 88 ? 1.560 4.403 -16.161 1.00 88.44 88 ILE A N 1
ATOM 694 C CA . ILE A 1 88 ? 1.412 3.475 -15.034 1.00 88.44 88 ILE A CA 1
ATOM 695 C C . ILE A 1 88 ? -0.033 2.989 -14.898 1.00 88.44 88 ILE A C 1
ATOM 697 O O . ILE A 1 88 ? -0.265 1.800 -14.682 1.00 88.44 88 ILE A O 1
ATOM 701 N N . SER A 1 89 ? -1.019 3.882 -15.026 1.00 86.38 89 SER A N 1
ATOM 702 C CA . SER A 1 89 ? -2.433 3.502 -14.931 1.00 86.38 89 SER A CA 1
ATOM 703 C C . SER A 1 89 ? -2.840 2.558 -16.062 1.00 86.38 89 SER A C 1
ATOM 705 O O . SER A 1 89 ? -3.580 1.607 -15.814 1.00 86.38 89 SER A O 1
ATOM 707 N N . SER A 1 90 ? -2.340 2.795 -17.278 1.00 86.56 90 SER A N 1
ATOM 708 C CA .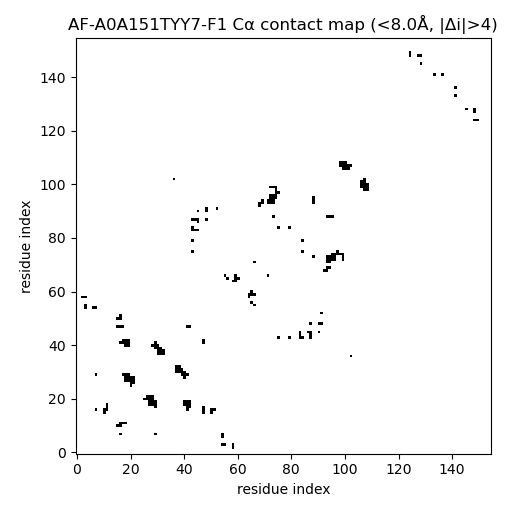 SER A 1 90 ? -2.600 1.948 -18.447 1.00 86.56 90 SER A CA 1
ATOM 709 C C . SER A 1 90 ? -1.902 0.598 -18.313 1.00 86.56 90 SER A C 1
ATOM 711 O O . SER A 1 90 ? -2.510 -0.435 -18.575 1.00 86.56 90 SER A O 1
ATOM 713 N N . ALA A 1 91 ? -0.659 0.597 -17.822 1.00 85.31 91 ALA A N 1
ATOM 714 C CA . ALA A 1 91 ? 0.090 -0.613 -17.537 1.00 85.31 91 ALA A CA 1
ATOM 715 C C . ALA A 1 91 ? -0.619 -1.452 -16.474 1.00 85.31 91 ALA A C 1
ATOM 717 O O . ALA A 1 91 ? -0.828 -2.637 -16.698 1.00 85.31 91 ALA A O 1
ATOM 718 N N . PHE A 1 92 ? -1.045 -0.877 -15.342 1.00 82.50 92 PHE A N 1
ATOM 719 C CA . PHE A 1 92 ? -1.726 -1.622 -14.279 1.00 82.50 92 PHE A CA 1
ATOM 720 C C . PHE A 1 92 ? -3.137 -2.086 -14.644 1.00 82.50 92 PHE A C 1
ATOM 722 O O . PHE A 1 92 ? -3.505 -3.206 -14.292 1.00 82.50 92 PHE A O 1
ATOM 729 N N . GLY A 1 93 ? -3.912 -1.236 -15.319 1.00 80.50 93 GLY A N 1
ATOM 730 C CA . GLY A 1 93 ? -5.336 -1.459 -15.571 1.00 80.50 93 GLY A CA 1
ATOM 731 C C . GLY A 1 93 ? -6.237 -1.200 -14.356 1.00 80.50 93 GLY A C 1
ATOM 732 O O . GLY A 1 93 ? -7.415 -1.541 -14.389 1.00 80.50 93 GLY A O 1
ATOM 733 N N . PHE A 1 94 ? -5.710 -0.611 -13.276 1.00 82.94 94 PHE A N 1
ATOM 734 C CA . PHE A 1 94 ? -6.500 -0.217 -12.104 1.00 82.94 94 PHE A CA 1
ATOM 735 C C . PHE A 1 94 ? -6.965 1.237 -12.205 1.00 82.94 94 PHE A C 1
ATOM 737 O O . PHE A 1 94 ? -6.343 2.068 -12.870 1.00 82.94 94 PHE A O 1
ATOM 744 N N . GLN A 1 95 ? -8.042 1.565 -11.489 1.00 79.62 95 GLN A N 1
ATOM 745 C CA . GLN A 1 95 ? -8.554 2.931 -11.450 1.00 79.62 95 GLN A CA 1
ATOM 746 C C . GLN A 1 95 ? -7.626 3.854 -10.649 1.00 79.62 95 GLN A C 1
ATOM 748 O O . GLN A 1 95 ? -7.257 3.572 -9.503 1.00 79.62 95 GLN A O 1
ATOM 753 N N . ARG A 1 96 ? -7.284 5.001 -11.247 1.00 80.56 96 ARG A N 1
ATOM 754 C CA . ARG A 1 96 ? -6.597 6.093 -10.553 1.00 80.56 96 ARG A CA 1
ATOM 755 C C . ARG A 1 96 ? -7.547 6.735 -9.551 1.00 80.56 96 ARG A C 1
ATOM 757 O O . ARG A 1 96 ? -8.664 7.107 -9.901 1.00 80.56 96 ARG A O 1
ATOM 764 N N . THR A 1 97 ? -7.063 6.957 -8.337 1.00 78.50 97 THR A N 1
ATOM 765 C CA . THR A 1 97 ? -7.765 7.747 -7.332 1.00 78.50 97 THR A CA 1
ATOM 766 C C . THR A 1 97 ? -6.893 8.886 -6.825 1.00 78.50 97 THR A C 1
ATOM 768 O O . THR A 1 97 ? -5.677 8.756 -6.702 1.00 78.50 97 THR A O 1
ATOM 771 N N . ASN A 1 98 ? -7.535 10.009 -6.512 1.00 70.00 98 ASN A N 1
ATOM 772 C CA . ASN A 1 98 ? -6.911 11.110 -5.776 1.00 70.00 98 ASN A CA 1
ATOM 773 C C . ASN A 1 98 ? -7.049 10.920 -4.256 1.00 70.00 98 ASN A C 1
ATOM 775 O O . ASN A 1 98 ? -6.481 11.689 -3.487 1.00 70.00 98 ASN A O 1
ATOM 779 N N . ASP A 1 99 ? -7.807 9.906 -3.833 1.00 68.81 99 ASP A N 1
ATOM 780 C CA . ASP A 1 99 ? -8.010 9.550 -2.435 1.00 68.81 99 ASP A CA 1
ATOM 781 C C . ASP A 1 99 ? -8.080 8.023 -2.277 1.00 68.81 99 ASP A C 1
ATOM 783 O O . ASP A 1 99 ? -8.943 7.351 -2.854 1.00 68.81 99 ASP A O 1
ATOM 787 N N . LEU A 1 100 ? -7.160 7.462 -1.493 1.00 68.31 100 LEU A N 1
ATOM 788 C CA . LEU A 1 100 ? -7.158 6.041 -1.125 1.00 68.31 100 LEU A CA 1
ATOM 789 C C . LEU A 1 100 ? -8.342 5.681 -0.204 1.00 68.31 100 LEU A C 1
ATOM 791 O O . LEU A 1 100 ? -8.638 4.502 -0.020 1.00 68.31 100 LEU A O 1
ATOM 795 N N . GLY A 1 101 ? -9.089 6.673 0.291 1.00 65.62 101 GLY A N 1
ATOM 796 C CA . GLY A 1 101 ? -10.289 6.484 1.093 1.00 65.62 101 GLY A CA 1
ATOM 797 C C . GLY A 1 101 ? -9.955 6.313 2.570 1.00 65.62 101 GLY A C 1
ATOM 798 O O . GLY A 1 101 ? -9.266 7.140 3.159 1.00 65.62 101 GLY A O 1
ATOM 799 N N . LYS A 1 102 ? -10.494 5.271 3.212 1.00 62.78 102 LYS A N 1
ATOM 800 C CA . LYS A 1 102 ? -10.201 4.951 4.617 1.00 62.78 102 LYS A CA 1
ATOM 801 C C . LYS A 1 102 ? -9.432 3.641 4.693 1.00 62.78 102 LYS A C 1
ATOM 803 O O . LYS A 1 102 ? -9.943 2.623 4.243 1.00 62.78 102 LYS A O 1
ATOM 808 N N . TYR A 1 103 ? -8.275 3.664 5.343 1.00 66.62 103 TYR A N 1
ATOM 809 C CA . TYR A 1 103 ? -7.544 2.467 5.747 1.00 66.62 103 TYR A CA 1
ATOM 810 C C . TYR A 1 103 ? -7.704 2.312 7.262 1.00 66.62 103 TYR A C 1
ATOM 812 O O . TYR A 1 103 ? -7.428 3.246 8.014 1.00 66.62 103 TYR A O 1
ATOM 820 N N . LEU A 1 104 ? -8.248 1.180 7.719 1.00 62.94 104 LEU A N 1
ATOM 821 C CA . LEU A 1 104 ? -8.564 0.929 9.140 1.00 62.94 104 LEU A CA 1
ATOM 822 C C . LEU A 1 104 ? -9.483 1.979 9.790 1.00 62.94 104 LEU A C 1
ATOM 824 O O . LEU A 1 104 ? -9.406 2.265 10.982 1.00 62.94 104 LEU A O 1
ATOM 828 N N . GLY A 1 105 ? -10.375 2.582 9.000 1.00 58.25 105 GLY A N 1
ATOM 829 C CA . GLY A 1 105 ? -11.290 3.622 9.478 1.00 58.25 105 GLY A CA 1
ATOM 830 C C . GLY A 1 105 ? -10.649 5.002 9.662 1.00 58.25 105 GLY A C 1
ATOM 831 O O . GLY A 1 105 ? -11.376 5.947 9.988 1.00 58.25 105 GLY A O 1
ATOM 832 N N . ILE A 1 106 ? -9.345 5.131 9.398 1.00 59.44 106 ILE A N 1
ATOM 833 C CA . ILE A 1 106 ? -8.621 6.400 9.329 1.00 59.44 106 ILE A CA 1
ATOM 834 C C . ILE A 1 106 ? -8.634 6.855 7.869 1.00 59.44 106 ILE A C 1
ATOM 836 O O . ILE A 1 106 ? -8.243 6.086 6.987 1.00 59.44 106 ILE A O 1
ATOM 840 N N . PRO A 1 107 ? -9.114 8.072 7.570 1.00 57.47 107 PRO A N 1
ATOM 841 C CA . PRO A 1 107 ? -9.023 8.586 6.217 1.00 57.47 107 PRO A CA 1
ATOM 842 C C . PRO A 1 107 ? -7.546 8.736 5.843 1.00 57.47 107 PRO A C 1
ATOM 844 O O . PRO A 1 107 ? -6.788 9.416 6.533 1.00 57.47 107 PRO A O 1
ATOM 847 N N . THR A 1 108 ? -7.135 8.110 4.745 1.00 60.09 108 THR A N 1
ATOM 848 C CA . THR A 1 108 ? -5.777 8.178 4.194 1.00 60.09 108 THR A CA 1
ATOM 849 C C . THR A 1 108 ? -5.553 9.512 3.477 1.00 60.09 108 THR A C 1
ATOM 851 O O . THR A 1 108 ? -5.107 9.559 2.332 1.00 60.09 108 THR A O 1
ATOM 854 N N . HIS A 1 109 ? -5.890 10.625 4.132 1.00 54.78 109 HIS A N 1
ATOM 855 C CA . HIS A 1 109 ? -5.653 11.956 3.593 1.00 54.78 109 HIS A CA 1
ATOM 856 C C . HIS A 1 109 ? -4.161 12.278 3.654 1.00 54.78 109 HIS A C 1
ATOM 858 O O . HIS A 1 109 ? -3.557 12.297 4.721 1.00 54.78 109 HIS A O 1
ATOM 864 N N . HIS A 1 110 ? -3.587 12.579 2.491 1.00 52.66 110 HIS A N 1
ATOM 865 C CA . HIS A 1 110 ? -2.199 13.029 2.346 1.00 52.66 110 HIS A CA 1
ATOM 866 C C . HIS A 1 110 ? -2.064 14.565 2.311 1.00 52.66 110 HIS A C 1
ATOM 868 O O . HIS A 1 110 ? -0.991 15.096 2.030 1.00 52.66 110 HIS A O 1
ATOM 874 N N . SER A 1 111 ? -3.140 15.306 2.599 1.00 53.19 111 SER A N 1
ATOM 875 C CA . SER A 1 111 ? -3.077 16.745 2.877 1.00 53.19 111 SER A CA 1
ATOM 876 C C . SER A 1 111 ? -2.649 16.991 4.324 1.00 53.19 111 SER A C 1
ATOM 878 O O . SER A 1 111 ? -2.949 16.179 5.196 1.00 53.19 111 SER A O 1
ATOM 880 N N . ARG A 1 112 ? -2.001 18.135 4.595 1.00 48.56 112 ARG A N 1
ATOM 881 C CA . ARG A 1 112 ? -1.638 18.581 5.953 1.00 48.56 112 ARG A CA 1
ATOM 882 C C . AR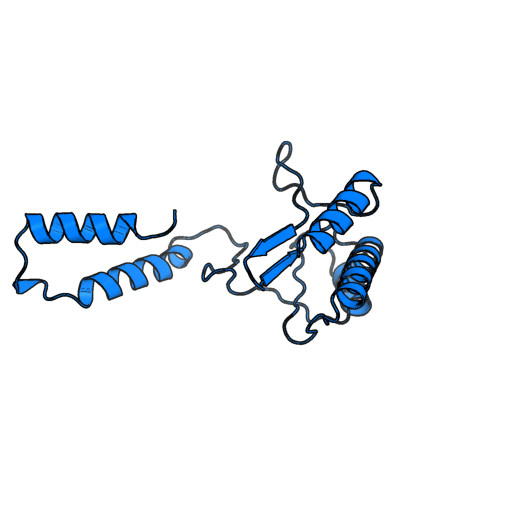G A 1 112 ? -2.809 18.329 6.907 1.00 48.56 112 ARG A C 1
ATOM 884 O O . ARG A 1 112 ? -3.904 18.839 6.666 1.00 48.56 112 ARG A O 1
ATOM 891 N N . VAL A 1 113 ? -2.576 17.524 7.945 1.00 54.38 113 VAL A N 1
ATOM 892 C CA . VAL A 1 113 ? -3.607 17.180 8.929 1.00 54.38 113 VAL A CA 1
ATOM 893 C C . VAL A 1 113 ? -4.132 18.484 9.513 1.00 54.38 113 VAL A C 1
ATOM 895 O O . VAL A 1 113 ? -3.377 19.254 10.106 1.00 54.38 113 VAL A O 1
ATOM 898 N N . ASN A 1 114 ? -5.406 18.770 9.269 1.00 56.16 114 ASN A N 1
ATOM 899 C CA . ASN A 1 114 ? -6.038 20.003 9.712 1.00 56.16 114 ASN A CA 1
ATOM 900 C C . ASN A 1 114 ? -7.051 19.672 10.812 1.00 56.16 114 ASN A C 1
ATOM 902 O O . ASN A 1 114 ? -7.434 18.515 10.983 1.00 56.16 114 ASN A O 1
ATOM 906 N N . ARG A 1 115 ? -7.524 20.675 11.557 1.00 56.88 115 ARG A N 1
ATOM 907 C CA . ARG A 1 115 ? -8.502 20.477 12.647 1.00 56.88 115 ARG A CA 1
ATOM 908 C C . ARG A 1 115 ? -9.738 19.678 12.195 1.00 56.88 115 ARG A C 1
ATOM 910 O O . ARG A 1 115 ? -10.267 18.877 12.957 1.00 56.88 115 ARG A O 1
ATOM 917 N N . VAL A 1 116 ? -10.132 19.839 10.931 1.00 61.28 116 VAL A N 1
ATOM 918 C CA . VAL A 1 116 ? -11.244 19.123 10.283 1.00 61.28 116 VAL A CA 1
ATOM 919 C C . VAL A 1 116 ? -10.997 17.609 10.184 1.00 61.28 116 VAL A C 1
ATOM 921 O O . VAL A 1 116 ? -11.934 16.831 10.324 1.00 61.28 116 VAL A O 1
ATOM 924 N N . THR A 1 117 ? -9.747 17.163 10.022 1.00 57.88 117 THR A N 1
ATOM 925 C CA . THR A 1 117 ? -9.387 15.734 9.953 1.00 57.88 117 THR A CA 1
ATOM 926 C C . THR A 1 117 ? -9.674 15.014 11.275 1.00 57.88 117 THR A C 1
ATOM 928 O O . THR A 1 117 ? -10.131 13.873 11.272 1.00 57.88 117 THR A O 1
ATOM 931 N N . TYR A 1 118 ? -9.478 15.701 12.405 1.00 63.97 118 TYR A N 1
ATOM 932 C CA . TYR A 1 118 ? -9.796 15.179 13.737 1.00 63.97 118 TYR A CA 1
ATOM 933 C C . TYR A 1 118 ? -11.268 15.335 14.114 1.00 63.97 118 TYR A C 1
ATOM 935 O O . TYR A 1 118 ? -11.717 14.673 15.048 1.00 63.97 118 TYR A O 1
ATOM 943 N N . GLN A 1 119 ? -12.039 16.154 13.389 1.00 69.88 119 GLN A N 1
ATOM 944 C CA . GLN A 1 119 ? -13.446 16.388 13.706 1.00 69.88 119 GLN A CA 1
ATOM 945 C C . GLN A 1 119 ? -14.244 15.080 13.698 1.00 69.88 119 GLN A C 1
ATOM 947 O O . GLN A 1 119 ? -14.993 14.834 14.628 1.00 69.88 119 GLN A O 1
ATOM 952 N N . GLY A 1 120 ? -13.987 14.166 12.756 1.00 68.06 120 GLY A N 1
ATOM 953 C CA . GLY A 1 120 ? -14.655 12.858 12.744 1.00 68.06 120 GLY A CA 1
ATOM 954 C C . GLY A 1 120 ? -14.316 11.960 13.946 1.00 68.06 120 GLY A C 1
ATOM 955 O O . GLY A 1 120 ? -15.129 11.126 14.344 1.00 68.06 120 GLY A O 1
ATOM 956 N N . ILE A 1 121 ? -13.134 12.124 14.547 1.00 70.62 121 ILE A N 1
ATOM 957 C CA . ILE A 1 121 ? -12.766 11.442 15.797 1.00 70.62 121 ILE A CA 1
ATOM 958 C C . ILE A 1 121 ? -13.479 12.121 16.972 1.00 70.62 121 ILE A C 1
ATOM 960 O O . ILE A 1 121 ? -14.077 11.436 17.797 1.00 70.62 121 ILE A O 1
ATOM 964 N N . ILE A 1 122 ? -13.489 13.456 17.004 1.00 73.38 122 ILE A N 1
ATOM 965 C CA . ILE A 1 122 ? -14.195 14.259 18.012 1.00 73.38 122 ILE A CA 1
ATOM 966 C C . ILE A 1 122 ? -15.698 13.954 18.001 1.00 73.38 122 ILE A C 1
ATOM 968 O O . ILE A 1 122 ? -16.285 13.731 19.055 1.00 73.38 122 ILE A O 1
ATOM 972 N N . ASP A 1 123 ? -16.317 13.851 16.830 1.00 77.50 123 ASP A N 1
ATOM 973 C CA . ASP A 1 123 ? -17.734 13.529 16.674 1.00 77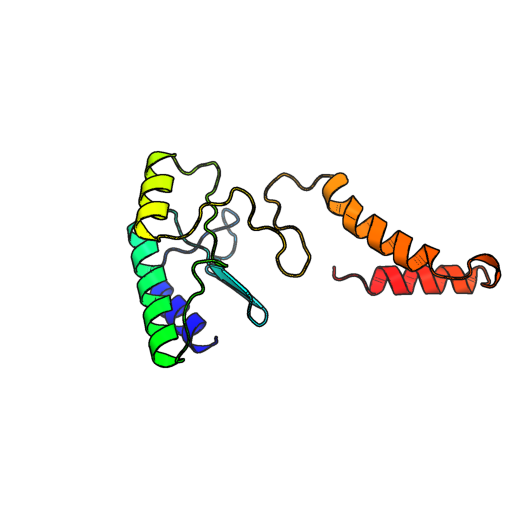.50 123 ASP A CA 1
ATOM 974 C C . ASP A 1 123 ? -18.031 12.102 17.147 1.00 77.50 123 ASP A C 1
ATOM 976 O O . ASP A 1 123 ? -19.032 11.868 17.824 1.00 77.50 123 ASP A O 1
ATOM 980 N N . LYS A 1 124 ? -17.132 11.139 16.888 1.00 72.56 124 LYS A N 1
ATOM 981 C CA . LYS A 1 124 ? -17.239 9.785 17.458 1.00 72.56 124 LYS A CA 1
ATOM 982 C C . LYS A 1 124 ? -17.161 9.808 18.983 1.00 72.56 124 LYS A C 1
ATOM 984 O O . LYS A 1 124 ? -17.963 9.135 19.626 1.00 72.56 124 LYS A O 1
ATOM 989 N N . ILE A 1 125 ? -16.248 10.584 19.564 1.00 74.19 125 ILE A N 1
ATOM 990 C CA . ILE A 1 125 ? -16.145 10.747 21.022 1.00 74.19 125 ILE A CA 1
ATOM 991 C C . ILE A 1 125 ? -17.434 11.360 21.569 1.00 74.19 125 ILE A C 1
ATOM 993 O O . ILE A 1 125 ? -18.038 10.799 22.477 1.00 74.19 125 ILE A O 1
ATOM 997 N N . ASN A 1 126 ? -17.904 12.454 20.972 1.00 75.50 126 ASN A N 1
ATOM 998 C CA . ASN A 1 126 ? -19.122 13.140 21.387 1.00 75.50 126 ASN A CA 1
ATOM 999 C C . ASN A 1 126 ? -20.359 12.250 21.244 1.00 75.50 126 ASN A C 1
ATOM 1001 O O . ASN A 1 126 ? -21.200 12.242 22.136 1.00 75.50 126 ASN A O 1
ATOM 1005 N N . SER A 1 127 ? -20.465 11.441 20.188 1.00 75.38 127 SER A N 1
ATOM 1006 C CA . SER A 1 127 ? -21.550 10.459 20.038 1.00 75.38 127 SER A CA 1
ATOM 1007 C C . SER A 1 127 ? -21.502 9.384 21.130 1.00 75.38 127 SER A C 1
ATOM 1009 O O . SER A 1 127 ? -22.526 9.046 21.721 1.00 75.38 127 SER A O 1
ATOM 1011 N N . ARG A 1 128 ? -20.300 8.899 21.474 1.00 70.81 128 ARG A N 1
ATOM 1012 C CA . ARG A 1 128 ? -20.115 7.934 22.559 1.00 70.81 128 ARG A CA 1
ATOM 1013 C C . ARG A 1 128 ? -20.394 8.533 23.922 1.00 70.81 128 ARG A C 1
ATOM 1015 O O . ARG A 1 128 ? -20.837 7.780 24.767 1.00 70.81 128 ARG A O 1
ATOM 1022 N N . LEU A 1 129 ? -20.137 9.822 24.142 1.00 71.44 129 LEU A N 1
ATOM 1023 C CA . LEU A 1 129 ? -20.414 10.514 25.404 1.00 71.44 129 LEU A CA 1
ATOM 1024 C C . LEU A 1 129 ? -21.896 10.905 25.534 1.00 71.44 129 LEU A C 1
ATOM 1026 O O . LEU A 1 129 ? -22.486 10.702 26.590 1.00 71.44 129 LEU A O 1
ATOM 1030 N N . SER A 1 130 ? -22.512 11.398 24.456 1.00 69.81 130 SER A N 1
ATOM 1031 C CA . SER A 1 130 ? -23.919 11.837 24.413 1.00 69.81 130 SER A CA 1
ATOM 1032 C C . SER A 1 130 ? -24.931 10.694 24.521 1.00 69.81 130 SER A C 1
ATOM 1034 O O . SER A 1 130 ? -26.047 10.913 24.984 1.00 69.81 130 SER A O 1
ATOM 1036 N N . GLY A 1 131 ? -24.545 9.464 24.163 1.00 65.62 131 GLY A N 1
ATOM 1037 C CA . GLY A 1 131 ? -25.373 8.272 24.368 1.00 65.62 131 GLY A CA 1
ATOM 1038 C C . GLY A 1 131 ? -25.598 7.889 25.840 1.00 65.62 131 GLY A C 1
ATOM 1039 O O . GLY A 1 131 ? -26.446 7.041 26.116 1.00 65.62 131 GLY A O 1
ATOM 1040 N N . TRP A 1 132 ? -24.880 8.494 26.796 1.00 65.38 132 TRP A N 1
ATOM 1041 C CA . TRP A 1 132 ? -25.006 8.164 28.220 1.00 65.38 132 TRP A CA 1
ATOM 1042 C C . TRP A 1 132 ? -25.851 9.185 28.972 1.00 65.38 132 TRP A C 1
ATOM 1044 O O . TRP A 1 132 ? -25.803 10.384 28.714 1.00 65.38 132 TRP A O 1
ATOM 1054 N N . LYS A 1 133 ? -26.612 8.702 29.964 1.00 60.31 133 LYS A N 1
ATOM 1055 C CA . LYS A 1 133 ? -27.412 9.538 30.870 1.00 60.31 133 LYS A CA 1
ATOM 1056 C C . LYS A 1 133 ? -26.501 10.417 31.737 1.00 60.31 133 LYS A C 1
ATOM 1058 O O . LYS A 1 133 ? -26.213 10.092 32.886 1.00 60.31 133 LYS A O 1
ATOM 1063 N N . GLU A 1 134 ? -26.109 11.563 31.190 1.00 57.28 134 GLU A N 1
ATOM 1064 C CA . GLU A 1 134 ? -25.295 12.610 31.822 1.00 57.28 134 GLU A CA 1
ATOM 1065 C C . GLU A 1 134 ? -25.836 13.030 33.205 1.00 57.28 134 GLU A C 1
ATOM 1067 O O . GLU A 1 134 ? -25.073 13.364 34.112 1.00 57.28 134 GLU A O 1
ATOM 1072 N N . LYS A 1 135 ? -27.158 12.923 33.400 1.00 59.16 135 LYS A N 1
ATOM 1073 C CA . LYS A 1 135 ? -27.873 13.343 34.614 1.00 59.16 135 LYS A CA 1
ATOM 1074 C C . LYS A 1 135 ? -27.764 12.391 35.816 1.00 59.16 135 LYS A C 1
ATOM 1076 O O . LYS A 1 135 ? -28.097 12.814 36.915 1.00 59.16 135 LYS A O 1
ATOM 1081 N N . ASN A 1 136 ? -27.281 11.153 35.646 1.00 64.94 136 ASN A N 1
ATOM 1082 C CA . ASN A 1 136 ? -27.232 10.157 36.736 1.00 64.94 136 ASN A CA 1
ATOM 1083 C C . ASN A 1 136 ? -25.812 9.839 37.238 1.00 64.94 136 ASN A C 1
ATOM 1085 O O . ASN A 1 136 ? -25.648 9.003 38.124 1.00 64.94 136 ASN A O 1
ATOM 1089 N N . LEU A 1 137 ? -24.779 10.470 36.675 1.00 69.25 137 LEU A N 1
ATOM 1090 C CA . LEU A 1 137 ? -23.386 10.203 37.035 1.00 69.25 137 LEU A CA 1
ATOM 1091 C C . LEU A 1 137 ? -22.839 11.289 37.957 1.00 69.25 137 LEU A C 1
ATOM 1093 O O . LEU A 1 137 ? -22.971 12.483 37.684 1.00 69.25 137 LEU A O 1
ATOM 1097 N N . SER A 1 138 ? -22.160 10.865 39.023 1.00 78.81 138 SER A N 1
ATOM 1098 C CA . SER A 1 138 ? -21.371 11.756 39.876 1.00 78.81 138 SER A CA 1
ATOM 1099 C C . SER A 1 138 ? -20.213 12.385 39.090 1.00 78.81 138 SER A C 1
ATOM 1101 O O . SER A 1 138 ? -19.822 11.893 38.029 1.00 78.81 138 SER A O 1
ATOM 1103 N N . PHE A 1 139 ? -19.623 13.464 39.613 1.00 76.94 139 PHE A N 1
ATOM 1104 C CA . PHE A 1 139 ? -18.461 14.106 38.984 1.00 76.94 139 PHE A CA 1
ATOM 1105 C C . PHE A 1 139 ? -17.306 13.117 38.748 1.00 76.94 139 PHE A C 1
ATOM 1107 O O . PHE A 1 139 ? -16.745 13.071 37.654 1.00 76.94 139 PHE A O 1
ATOM 1114 N N . ALA A 1 140 ? -17.017 12.265 39.737 1.00 80.75 140 ALA A N 1
ATOM 1115 C CA . ALA A 1 140 ? -16.024 11.200 39.614 1.00 80.75 140 ALA A CA 1
ATOM 1116 C C . ALA A 1 140 ? -16.409 10.173 38.535 1.00 80.75 140 ALA A C 1
ATOM 1118 O O . ALA A 1 140 ? -15.560 9.781 37.740 1.00 80.75 140 ALA A O 1
ATOM 1119 N N . GLY A 1 141 ? -17.690 9.792 38.449 1.00 78.50 141 GLY A N 1
ATOM 1120 C CA . GLY A 1 141 ? -18.194 8.899 37.403 1.00 78.50 141 GLY A CA 1
ATOM 1121 C C . GLY A 1 141 ? -18.013 9.475 35.997 1.00 78.50 141 GLY A C 1
ATOM 1122 O O . GLY A 1 141 ? -17.535 8.776 35.107 1.00 78.50 141 GLY A O 1
ATOM 1123 N N . ARG A 1 142 ? -18.305 10.770 35.809 1.00 78.50 142 ARG A N 1
ATOM 1124 C CA . ARG A 1 142 ? -18.061 11.471 34.537 1.00 78.50 142 ARG A CA 1
ATOM 1125 C C . ARG A 1 142 ? -16.570 11.531 34.198 1.00 78.50 142 ARG A C 1
ATOM 1127 O O . ARG A 1 142 ? -16.202 11.256 33.063 1.00 78.50 142 ARG A O 1
ATOM 1134 N N . LEU A 1 143 ? -15.704 11.825 35.172 1.00 80.75 143 LEU A N 1
ATOM 1135 C CA . LEU A 1 143 ? -14.255 11.900 34.957 1.00 80.75 143 LEU A CA 1
ATOM 1136 C C . LEU A 1 143 ? -13.657 10.545 34.554 1.00 80.75 143 LEU A C 1
ATOM 1138 O O . LEU A 1 143 ? -12.875 10.471 33.607 1.00 80.75 143 LEU A O 1
ATOM 1142 N N . THR A 1 144 ? -14.029 9.476 35.257 1.00 81.25 144 THR A N 1
ATOM 1143 C CA . THR A 1 144 ? -13.579 8.112 34.950 1.00 81.25 144 THR A CA 1
ATOM 1144 C C . THR A 1 144 ? -14.064 7.668 33.573 1.00 81.25 144 THR A C 1
ATOM 1146 O O . THR A 1 144 ? -13.299 7.076 32.815 1.00 81.25 144 THR A O 1
ATOM 1149 N N . LEU A 1 145 ? -15.300 8.013 33.209 1.00 76.88 145 LEU A N 1
ATOM 1150 C CA . LEU A 1 145 ? -15.877 7.668 31.914 1.00 76.88 145 LEU A CA 1
ATOM 1151 C C . LEU A 1 145 ? -15.197 8.419 30.764 1.00 76.88 145 LEU A C 1
ATOM 1153 O O . LEU A 1 145 ? -14.802 7.795 29.783 1.00 76.88 145 LEU A O 1
ATOM 1157 N N . THR A 1 146 ? -14.962 9.724 30.909 1.00 78.94 146 THR A N 1
ATOM 1158 C CA . THR A 1 146 ? -14.193 10.501 29.927 1.00 78.94 146 THR A CA 1
ATOM 1159 C C . THR A 1 146 ? -12.788 9.929 29.750 1.00 78.94 146 THR A C 1
ATOM 1161 O O . THR A 1 146 ? -12.340 9.750 28.620 1.00 78.94 146 THR A O 1
ATOM 1164 N N . LYS A 1 147 ? -12.105 9.571 30.847 1.00 79.25 147 LYS A N 1
ATOM 1165 C CA . LYS A 1 147 ? -10.788 8.918 30.781 1.00 79.25 147 LYS A CA 1
ATOM 1166 C C . LYS A 1 147 ? -10.851 7.585 30.038 1.00 79.25 147 LYS A C 1
ATOM 1168 O O . LYS A 1 147 ? -10.031 7.365 29.157 1.00 79.25 147 LYS A O 1
ATOM 1173 N N . SER A 1 148 ? -11.835 6.741 30.338 1.00 79.88 148 SER A N 1
ATOM 1174 C CA . SER A 1 148 ? -12.005 5.440 29.684 1.00 79.88 148 SER A CA 1
ATOM 1175 C C . SER A 1 148 ? -12.274 5.574 28.181 1.00 79.88 148 SER A C 1
ATOM 1177 O O . SER A 1 148 ? -11.642 4.885 27.384 1.00 79.88 148 SER A O 1
ATOM 1179 N N . VAL A 1 149 ? -13.147 6.502 27.772 1.00 77.94 149 VAL A N 1
ATOM 1180 C CA . VAL A 1 149 ? -13.452 6.737 26.352 1.00 77.94 149 VAL A CA 1
ATOM 1181 C C . VAL A 1 149 ? -12.237 7.281 25.606 1.00 77.94 149 VAL A C 1
ATOM 1183 O O . VAL A 1 149 ? -11.974 6.827 24.497 1.00 77.94 149 VAL A O 1
ATOM 1186 N N . LEU A 1 150 ? -11.483 8.209 26.204 1.00 75.88 150 LEU A N 1
ATOM 1187 C CA . LEU A 1 150 ? -10.267 8.760 25.598 1.00 75.88 150 LEU A CA 1
ATOM 1188 C C . LEU A 1 150 ? -9.139 7.725 25.507 1.00 75.88 150 LEU A C 1
ATOM 1190 O O . LEU A 1 150 ? -8.448 7.681 24.497 1.00 75.88 150 LEU A O 1
ATOM 1194 N N . GLN A 1 151 ? -8.974 6.875 26.523 1.00 77.31 151 GLN A N 1
ATOM 1195 C CA . GLN A 1 151 ? -7.968 5.804 26.538 1.00 77.31 151 GLN A CA 1
ATOM 1196 C C . GLN A 1 151 ? -8.297 4.654 25.578 1.00 77.31 151 GLN A C 1
ATOM 1198 O O . GLN A 1 151 ? -7.394 3.963 25.122 1.00 77.31 151 GLN A O 1
ATOM 1203 N N . ALA A 1 152 ? -9.577 4.440 25.266 1.00 71.50 152 ALA A N 1
ATOM 1204 C CA . ALA A 1 152 ? -10.025 3.415 24.325 1.00 71.50 152 ALA A CA 1
ATOM 1205 C C . ALA A 1 152 ? -9.927 3.848 22.849 1.00 71.50 152 ALA A C 1
ATOM 1207 O O . ALA A 1 152 ? -10.267 3.064 21.957 1.00 71.50 152 ALA A O 1
ATOM 1208 N N . LEU A 1 153 ? -9.518 5.089 22.568 1.00 66.38 153 LEU A N 1
ATOM 1209 C CA . LEU A 1 153 ? -9.199 5.512 21.210 1.00 66.38 153 LEU A CA 1
ATOM 1210 C C . LEU A 1 153 ? -7.791 5.019 20.860 1.00 66.38 153 LEU A C 1
ATOM 1212 O O . LEU A 1 153 ? -6.872 5.233 21.651 1.00 66.38 153 LEU A O 1
ATOM 1216 N N . PRO A 1 154 ? -7.599 4.380 19.694 1.00 50.69 154 PRO A N 1
ATOM 1217 C CA . PRO A 1 154 ? -6.259 4.046 19.238 1.00 50.69 154 PRO A CA 1
ATOM 1218 C C . PRO A 1 154 ? -5.456 5.343 19.079 1.00 50.69 154 PRO A C 1
ATOM 1220 O O . PRO A 1 154 ? -5.950 6.306 18.485 1.00 50.69 154 PRO A O 1
ATOM 1223 N N . SER A 1 155 ? -4.269 5.361 19.691 1.00 43.16 155 SER A N 1
ATOM 1224 C CA . SER A 1 155 ? -3.278 6.439 19.575 1.00 43.16 155 SER A CA 1
ATOM 1225 C C . SER A 1 155 ? -2.688 6.501 18.172 1.00 43.16 155 SER A C 1
ATOM 1227 O O . SER A 1 155 ? -2.550 5.420 17.556 1.00 43.16 155 SER A O 1
#

Foldseek 3Di:
DVQLVVLQVVCVVVVQFAFDAPDPPGDGDAWDDDDPDIDGGGPLALSNLVSVVVSQVVVCVVVVHDDDLALDEDEDDPPDDPVSVVSSCVSNVHHYDPFNQDDVNQGPDPPDDDPVSCVVVVVVLVVVLVPDPPPPADPVRSVVVSVVSVVPDDD

Organism: Cajanus cajan (NCBI:txid3821)

Solvent-accessible surface area (backbone atoms only — not comparable to full-atom values): 9594 Å² total; per-residue (Å²): 109,70,68,48,54,50,53,52,50,52,33,39,75,70,66,66,47,50,51,36,62,87,44,103,87,46,69,76,40,46,68,51,77,56,97,91,49,75,46,80,40,57,55,97,46,61,70,42,52,54,51,52,49,50,52,50,48,58,40,21,70,76,67,79,49,78,88,54,59,92,78,44,67,44,74,75,62,91,87,60,54,73,66,60,53,50,52,40,35,63,72,70,68,37,49,79,36,97,60,84,47,60,60,96,82,42,68,55,68,87,60,82,89,45,78,71,71,49,40,65,56,52,50,51,50,49,54,65,55,67,74,46,73,72,90,80,52,51,74,67,51,49,52,54,47,54,50,51,57,60,67,70,47,86,128

Secondary structure (DSSP, 8-state):
-HHHHHHHHHHHHTT-S-PEESSTTPPEE-EEEETTEEEE---SSHHHHHHHHHHHHHHHHHHT----TTT-EE---TTS-HHHHHHHHHHH-PEE-S---EETTEE---S---HHHHHHHHHHHHHHHHTS-GGG--HHHHHHHHHHHHHTS--

Nearest PDB structures (foldseek):
  7d5y-assembly1_A  TM=4.392E-01  e=1.112E+00  Vibrio vulnificus

Radius of gyration: 20.9 Å; Cα contacts (8 Å, |Δi|>4): 127; chains: 1; bounding box: 46×40×58 Å

Sequence (155 aa):
MERLFHLINMTIEHHIWKPICLSRSGPLISHLAFANDLVLFAEASTDQVEVIKACLNTFCDSAGQKVSQEKTRIFFSNNVGHVVRNEISSAFGFQRTNDLGKYLGIPTHHSRVNRVTYQGIIDKINSRLSGWKEKNLSFAGRLTLTKSVLQALPS

pLDDT: mean 79.35, std 11.52, range [43.16, 93.75]

Mean predicted aligned error: 11.62 Å

=== Feature glossary ===
Reading guide. The protein is described through the following features:

Foldseek 3Di. A 3Di character summarizes, for each residue, the relative orientation of the Cα frame of its nearest spatial neighbor. Because it encodes fold topology rather than chemistry, 3Di alignments detect remote structural similarity that sequence alignment misses.

Contact-map, Ramachandran, and PAE plots. Plot images: a contact map (which residues are close in 3D, as an N×N binary image), a Ramachandran scatter (backbone torsion angles, revealing secondary-structure composition at a glance), and — for AlphaFold structures — a PAE heatmap (pairwise prediction confidence).

Radius of gyration, Cα contacts, bounding box. Radius of gyration (Rg) is the root-mean-square distance of Cα atoms from their centroid — a single number for overall size and compactness. A globular domain of N residues has Rg ≈ 2.2·N^0.38 Å; an extended or disordered chain has a much larger Rg. The Cα contact count is the number of residue pairs whose Cα atoms are within 8 Å and are more than four positions apart in sequence — a standard proxy for tertiary packing density. The bounding box is the smallest axis-aligned box enclosing all Cα atoms.

Secondary structure (8-state, DSSP). Eight-state secondary structure (DSSP): H is the canonical α-helix, G the tighter 3₁₀-helix, I the wider π-helix; E/B are β-structure, T and S are turns and bends, and '-' is everything else. DSSP derives these from the pattern of main-chain N–H···O=C hydrogen bonds, not from the sequence.

B-factor. B-factor (Debye–Waller factor) reflects atomic displacement in the crystal lattice. It is an experimental observable (units Å²), not a prediction; low values mean the atom is pinned down, high values mean it moves or is heterogeneous across the crystal.

pLDDT. pLDDT is the predicted lDDT-Cα score: AlphaFold's confidence that the local environment of each residue (all inter-atomic distances within 15 Å) is correctly placed. It is a per-residue number between 0 and 100, with higher meaning more reliable.

Nearest PDB structures. Nearest PDB neighbors are the top structural matches found by Foldseek when searching this structure against the entire Protein Data Bank. Each hit reports a TM-score (0 to 1; >0.5 almost always implies the same fold) and an E-value. These are *structural* homologs — they may share no detectable sequence similarity.

Solvent-accessible surface area. Accessible surface area quantifies burial. A residue with SASA near zero is packed into the hydrophobic core; one with SASA >100 Å² sits on the surface. Computed here via the Shrake–Rupley numerical algorithm with a 1.4 Å probe.

Rendered structure images. Structure images are PyMOL renders from six orthogonal camera directions. Cartoon representation draws helices as coils and strands as arrows; sticks shows the backbone as bonds; surface shows the solvent-excluded envelope. Rainbow coloring maps sequence position to hue (blue→red, N→C); chain coloring assigns a distinct color per polypeptide.

Backbone torsions (φ/ψ). φ (phi) and ψ (psi) are the two rotatable backbone dihedrals per residue: φ is the C(i-1)–N–Cα–C torsion, ψ is the N–Cα–C–N(i+1) torsion, both in degrees on (−180°, 180°]. α-helical residues cluster near (−60°, −45°); β-strand residues near (−120°, +130°). A Ramachandran plot is simply a scatter of (φ, ψ) for every residue.

Predicted aligned error. Predicted Aligned Error (PAE) is an AlphaFold confidence matrix: entry (i, j) is the expected error in the position of residue j, in ångströms, when the prediction is superimposed on the true structure at residue i. Low PAE within a block of residues means that block is internally rigid and well-predicted; high PAE between two blocks means their relative placement is uncertain even if each block individually is confident.

mmCIF coordinates. Structure coordinates are given as an mmCIF _atom_site loop: one row per atom with element, residue name, chain id, sequence number, and x/y/z position in Å. Only the four main-chain atoms per residue are included here; side chains are omitted to keep the record compact.

InterPro / GO / CATH / organism. Database cross-references. InterPro integrates a dozen domain/family signature databases into unified entries with residue-range hits. GO terms attach function/process/location labels with evidence codes. CATH codes position the fold in a four-level structural taxonomy. Organism is the NCBI-taxonomy species name.

Secondary structure (3-state, P-SEA). SS3 is a coarse helix/strand/coil call (letters a/b/c) made by the P-SEA algorithm from inter-Cα distances and dihedrals. It is less detailed than DSSP but needs only Cα positions.

Sequence. Sequence gives the chain of amino acids in standard one-letter code (A=alanine, C=cysteine, …, Y=tyrosine), read N→C. It is the only feature that is directly encoded by the gene; all structural features are derived from the folded form of this sequence.